Protein AF-A0A0B7AI35-F1 (afdb_monomer_lite)

pLDDT: mean 81.86, std 20.41, range [35.78, 98.19]

Radius of gyration: 22.4 Å; chains: 1; bounding box: 44×61×48 Å

Secondary structure (DSSP, 8-state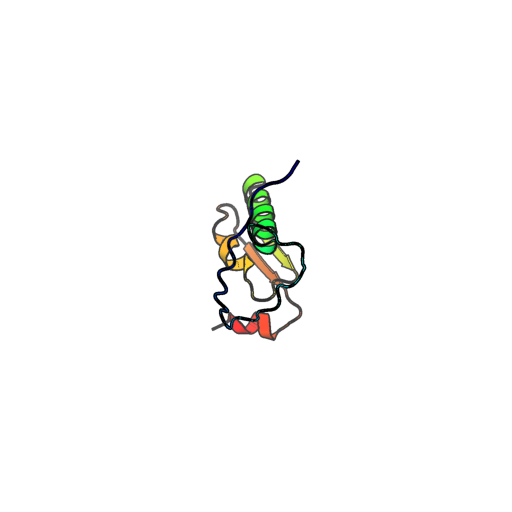):
-------------S-------S---SS-HHHHHHHHHHHHHHHTT--EEEEET-TTTTTTTTGGG-TT--EEEEE-S-HHHHHTT--

InterPro domains:
  IPR026610 3'-RNA ribose 2'-O-methyltransferase, Hen1 [PTHR21404] (10-83)
  IPR029063 S-adenosyl-L-methionine-dependent methyltransferase superfamily [G3DSA:3.40.50.150] (13-86)

Foldseek 3Di:
DDDDDDDDDDDDDPDPPPPPPDDQDVPGVVVVVLVVVLVVCQVVLDAEDEAEQCQLVPSVVCQVVRPSYNYYHYDYPDVVSVVVPVD

Organism: NCBI:txid1028688

Sequence (87 aa):
INNHKLGESTSVNDDDEESIEGIHFFPPLYIQRYNLVLKYLTEHSIKSVIDFGCSECGFMQLLPTVPSLERIALVDVDRD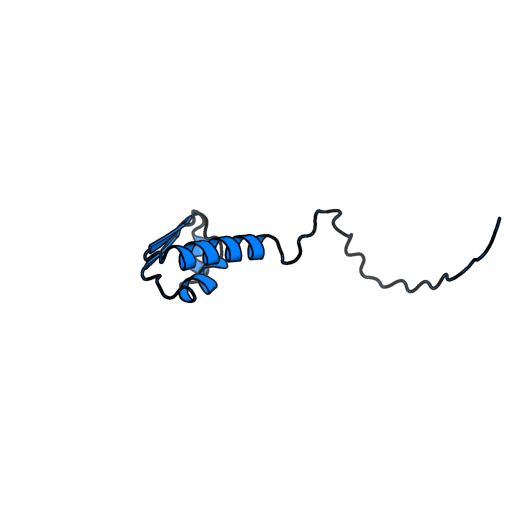YLCQRSG

Structure (mmCIF, N/CA/C/O backbone):
data_AF-A0A0B7AI35-F1
#
_entry.id   AF-A0A0B7AI35-F1
#
loop_
_atom_site.group_PDB
_atom_site.id
_atom_site.type_symbol
_atom_site.label_atom_id
_atom_site.label_alt_id
_atom_site.label_comp_id
_atom_site.label_asym_id
_atom_site.label_entity_id
_atom_site.label_seq_id
_atom_site.pdbx_PDB_ins_code
_atom_site.Cartn_x
_atom_site.Cartn_y
_atom_site.Cartn_z
_atom_site.occupancy
_atom_site.B_iso_or_equiv
_atom_site.auth_seq_id
_atom_site.auth_comp_id
_atom_site.auth_asym_id
_atom_site.auth_atom_id
_atom_site.pdbx_PDB_model_num
ATOM 1 N N . ILE A 1 1 ? 11.239 44.673 -37.007 1.00 44.25 1 ILE A N 1
ATOM 2 C CA . ILE A 1 1 ? 11.833 45.574 -35.992 1.00 44.25 1 ILE A CA 1
ATOM 3 C C . ILE A 1 1 ? 12.734 44.698 -35.141 1.00 44.25 1 ILE A C 1
ATOM 5 O O . ILE A 1 1 ? 12.254 43.708 -34.608 1.00 44.25 1 ILE A O 1
ATOM 9 N N . ASN A 1 2 ? 14.035 44.979 -35.188 1.00 35.78 2 ASN A N 1
ATOM 10 C CA . ASN A 1 2 ? 15.101 44.179 -34.589 1.00 35.78 2 ASN A CA 1
ATOM 11 C C . ASN A 1 2 ? 15.281 44.456 -33.085 1.00 35.78 2 ASN A C 1
ATOM 13 O O . ASN A 1 2 ? 14.836 45.493 -32.596 1.00 35.78 2 ASN A O 1
ATOM 17 N N . ASN A 1 3 ? 16.113 43.587 -32.491 1.00 43.47 3 ASN A N 1
ATOM 18 C CA . ASN A 1 3 ? 17.006 43.742 -31.325 1.00 43.47 3 ASN A CA 1
ATOM 19 C C . ASN A 1 3 ? 16.477 43.117 -30.022 1.00 43.47 3 ASN A C 1
ATOM 21 O O . ASN A 1 3 ? 15.347 43.371 -29.639 1.00 43.47 3 ASN A O 1
ATOM 25 N N . HIS A 1 4 ? 17.237 42.301 -29.276 1.00 44.66 4 HIS A N 1
ATOM 26 C CA . HIS A 1 4 ? 18.702 42.199 -29.121 1.00 44.66 4 HIS A CA 1
ATOM 27 C C . HIS A 1 4 ? 19.047 40.798 -28.541 1.00 44.66 4 HIS A C 1
ATOM 29 O O . HIS A 1 4 ? 18.416 40.384 -27.578 1.00 44.66 4 HIS A O 1
ATOM 35 N N . LYS A 1 5 ? 19.788 39.915 -29.223 1.00 52.09 5 LYS A N 1
ATOM 36 C CA . LYS A 1 5 ? 21.249 39.650 -29.206 1.00 52.09 5 LYS 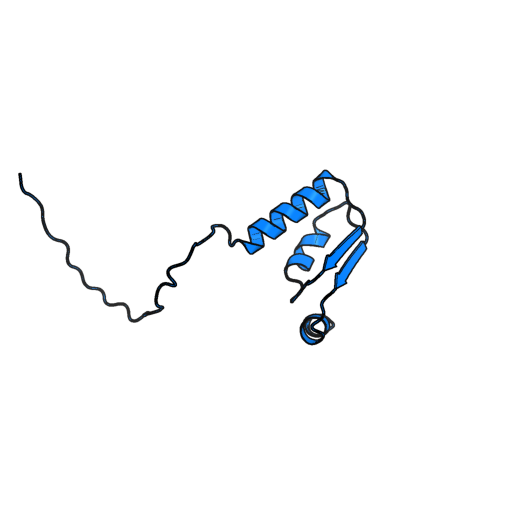A CA 1
ATOM 37 C C . LYS A 1 5 ? 21.907 39.276 -27.853 1.00 52.09 5 LYS A C 1
ATOM 39 O O . LYS A 1 5 ? 22.069 40.128 -26.987 1.00 52.09 5 LYS A O 1
ATOM 44 N N . LEU A 1 6 ? 22.453 38.052 -27.885 1.00 47.91 6 LEU A N 1
ATOM 45 C CA . LEU A 1 6 ? 23.718 37.524 -27.342 1.00 47.91 6 LEU A CA 1
ATOM 46 C C . LEU A 1 6 ? 23.819 37.137 -25.859 1.00 47.91 6 LEU A C 1
ATOM 48 O O . LEU A 1 6 ? 23.849 37.976 -24.969 1.00 47.91 6 LEU A O 1
ATOM 52 N N . GLY A 1 7 ? 24.030 35.837 -25.662 1.00 36.44 7 GLY A N 1
ATOM 53 C CA . GLY A 1 7 ? 24.504 35.219 -24.433 1.00 36.44 7 GLY A CA 1
ATOM 54 C C . GLY A 1 7 ? 24.862 33.763 -24.703 1.00 36.44 7 GLY A C 1
ATOM 55 O O . GLY A 1 7 ? 24.221 32.865 -24.178 1.00 36.44 7 GLY A O 1
ATOM 56 N N . GLU A 1 8 ? 25.831 33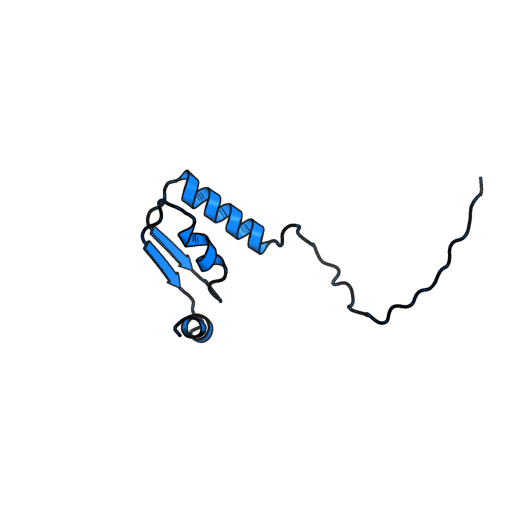.535 -25.590 1.00 48.81 8 GLU A N 1
ATOM 57 C CA . GLU A 1 8 ? 26.522 32.251 -25.659 1.00 48.81 8 GLU A CA 1
ATOM 58 C C . GLU A 1 8 ? 27.436 32.178 -24.430 1.00 48.81 8 GLU A C 1
ATOM 60 O O . GLU A 1 8 ? 28.312 33.021 -24.224 1.00 48.81 8 GLU A O 1
ATOM 65 N N . SER A 1 9 ? 27.179 31.218 -23.554 1.00 48.94 9 SER A N 1
ATOM 66 C CA . SER A 1 9 ? 28.134 30.751 -22.556 1.00 48.94 9 SER A CA 1
ATOM 67 C C . SER A 1 9 ? 27.968 29.247 -22.492 1.00 48.94 9 SER A C 1
ATOM 69 O O . SER A 1 9 ? 27.137 28.705 -21.772 1.00 48.94 9 SER A O 1
ATOM 71 N N . THR A 1 10 ? 28.740 28.599 -23.352 1.00 46.44 10 THR A N 1
ATOM 72 C CA . THR A 1 10 ? 29.079 27.189 -23.283 1.00 46.44 10 THR A CA 1
ATOM 73 C C . THR A 1 10 ? 29.711 26.894 -21.923 1.00 46.44 10 THR A C 1
ATOM 75 O O . THR A 1 10 ? 30.859 27.265 -21.677 1.00 46.44 10 THR A O 1
ATOM 78 N N . SER A 1 11 ? 28.981 26.201 -21.058 1.00 45.25 11 SER A N 1
ATOM 79 C CA . SER A 1 11 ? 29.571 25.249 -20.122 1.00 45.25 11 SE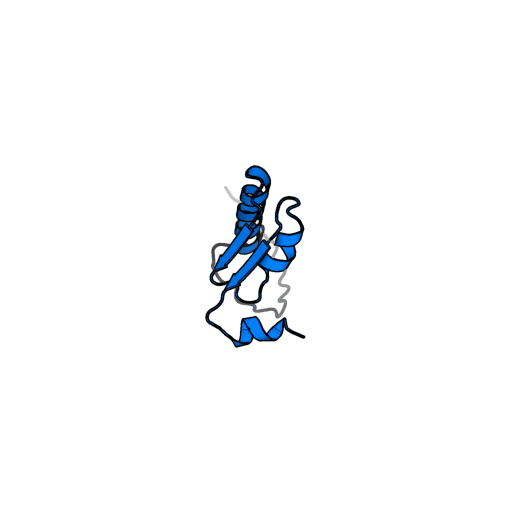R A CA 1
ATOM 80 C C . SER A 1 11 ? 29.082 23.875 -20.556 1.00 45.25 11 SER A C 1
ATOM 82 O O . SER A 1 11 ? 27.951 23.492 -20.262 1.00 45.25 11 SER A O 1
ATOM 84 N N . VAL A 1 12 ? 29.911 23.192 -21.342 1.00 51.28 12 VAL A N 1
ATOM 85 C CA . VAL A 1 12 ? 29.783 21.753 -21.567 1.00 51.28 12 VAL A CA 1
ATOM 86 C C . VAL A 1 12 ? 29.971 21.112 -20.196 1.00 51.28 12 VAL A C 1
ATOM 88 O O . VAL A 1 12 ? 31.058 21.201 -19.633 1.00 51.28 12 VAL A O 1
ATOM 91 N N . ASN A 1 13 ? 28.894 20.578 -19.627 1.00 46.56 13 ASN A N 1
ATOM 92 C CA . ASN A 1 13 ? 28.984 19.641 -18.519 1.00 46.56 13 ASN A CA 1
ATOM 93 C C . ASN A 1 13 ? 28.735 18.263 -19.128 1.00 46.56 13 ASN A C 1
ATOM 95 O O . ASN A 1 13 ? 27.698 18.052 -19.753 1.00 46.56 13 ASN A O 1
ATOM 99 N N . ASP A 1 14 ? 29.734 17.396 -18.984 1.00 50.00 14 ASP A N 1
ATOM 100 C CA . ASP A 1 14 ? 29.814 16.018 -19.474 1.00 50.00 14 ASP A CA 1
ATOM 101 C C . ASP A 1 14 ? 28.830 15.072 -18.751 1.00 50.00 14 ASP A C 1
ATOM 103 O O . ASP A 1 14 ? 29.239 14.060 -18.190 1.00 50.00 14 ASP A O 1
ATOM 107 N N . ASP A 1 15 ? 27.536 15.387 -18.755 1.00 50.50 15 ASP A N 1
ATOM 108 C CA . ASP A 1 15 ? 26.479 14.500 -18.261 1.00 50.50 15 ASP A CA 1
ATOM 109 C C . ASP A 1 15 ? 25.447 14.300 -19.380 1.00 50.50 15 ASP A C 1
ATOM 111 O O . ASP A 1 15 ? 24.316 14.785 -19.315 1.00 50.50 15 ASP A O 1
ATOM 115 N N . ASP A 1 16 ? 25.859 13.604 -20.444 1.00 48.28 16 ASP A N 1
ATOM 116 C CA . ASP A 1 16 ? 24.967 13.089 -21.489 1.00 48.28 16 ASP A CA 1
ATOM 117 C C . ASP A 1 16 ? 24.078 11.962 -20.913 1.00 48.28 16 ASP A C 1
ATOM 119 O O . ASP A 1 16 ? 24.172 10.795 -21.296 1.00 48.28 16 ASP A O 1
ATOM 123 N N . GLU A 1 17 ? 23.205 12.298 -19.962 1.00 57.62 17 GLU A N 1
ATOM 124 C CA . GLU A 1 17 ? 22.012 11.510 -19.668 1.00 57.62 17 GLU A CA 1
ATOM 125 C C . GLU A 1 17 ? 20.921 12.016 -20.614 1.00 57.62 17 GLU A C 1
ATOM 127 O O . GLU A 1 17 ? 20.211 12.984 -20.341 1.00 57.62 17 GLU A O 1
ATOM 132 N N . GLU A 1 18 ? 20.884 11.400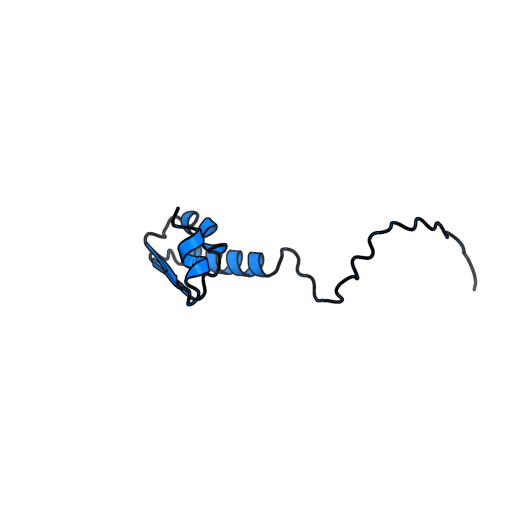 -21.796 1.00 59.16 18 GLU A N 1
ATOM 133 C CA . GLU A 1 18 ? 19.889 11.608 -22.843 1.00 59.16 18 GLU A CA 1
ATOM 134 C C . GLU A 1 18 ? 18.502 11.769 -22.202 1.00 59.16 18 GLU A C 1
ATOM 136 O O . GLU A 1 18 ? 17.950 10.830 -21.623 1.00 59.16 18 GLU A O 1
ATOM 141 N N . SER A 1 19 ? 17.964 12.995 -22.228 1.00 63.16 19 SER A N 1
ATOM 142 C CA . SER A 1 19 ? 16.674 13.299 -21.622 1.00 63.16 19 SER A CA 1
ATOM 143 C C . SER A 1 19 ? 15.636 12.387 -22.259 1.00 63.16 19 SER A C 1
ATOM 145 O O . SER A 1 19 ? 15.309 12.560 -23.433 1.00 63.16 19 SER A O 1
ATOM 147 N N . ILE A 1 20 ? 15.140 11.405 -21.507 1.00 65.81 20 ILE A N 1
ATOM 148 C CA . ILE A 1 20 ? 14.058 10.539 -21.966 1.00 65.81 20 ILE A CA 1
ATOM 149 C C . ILE A 1 20 ? 12.877 11.465 -22.268 1.00 65.81 20 ILE A C 1
ATOM 151 O O . ILE A 1 20 ? 12.223 11.942 -21.343 1.00 65.81 20 ILE A O 1
ATOM 155 N N . GLU A 1 21 ? 12.626 11.764 -23.547 1.00 68.50 21 GLU A N 1
ATOM 156 C CA . GLU A 1 21 ? 11.447 12.508 -23.990 1.00 68.50 21 GLU A CA 1
ATOM 157 C C . GLU A 1 21 ? 10.208 11.702 -23.582 1.00 68.50 21 GLU A C 1
ATOM 159 O O . GLU A 1 21 ? 9.779 10.763 -24.252 1.00 68.50 21 GLU A O 1
ATOM 164 N N . GLY A 1 22 ? 9.657 12.031 -22.418 1.00 77.50 22 GLY A N 1
ATOM 165 C CA . GLY A 1 22 ? 8.570 11.298 -21.797 1.00 77.50 22 GLY A CA 1
ATOM 166 C C . GLY A 1 22 ? 7.683 12.208 -20.962 1.00 77.50 22 GLY A C 1
ATOM 167 O O . GLY A 1 22 ? 8.050 13.315 -20.570 1.00 77.50 22 GLY A O 1
ATOM 168 N N . ILE A 1 23 ? 6.465 11.743 -20.687 1.00 84.00 23 ILE A N 1
ATOM 169 C CA . ILE A 1 23 ? 5.568 12.444 -19.769 1.00 84.00 23 ILE A CA 1
ATOM 170 C C . ILE A 1 23 ? 6.137 12.301 -18.356 1.00 84.00 23 ILE A C 1
ATOM 172 O O . ILE A 1 23 ? 6.157 11.207 -17.790 1.00 84.00 23 ILE A O 1
ATOM 176 N N . HIS A 1 24 ? 6.551 13.422 -17.774 1.00 88.38 24 HIS A N 1
ATOM 177 C CA . HIS A 1 24 ? 6.984 13.486 -16.385 1.00 88.38 24 HIS A CA 1
ATOM 178 C C . HIS A 1 24 ? 5.814 13.868 -15.477 1.00 88.38 24 HIS A C 1
ATOM 180 O O . HIS A 1 24 ? 5.051 14.792 -15.759 1.00 88.38 24 HIS A O 1
ATOM 186 N N . PHE A 1 25 ? 5.689 13.159 -14.357 1.00 95.25 25 PHE A N 1
ATOM 187 C CA . PHE A 1 25 ? 4.688 13.430 -13.331 1.00 95.25 25 PHE A CA 1
ATOM 188 C C . PHE A 1 25 ? 5.369 13.943 -12.066 1.00 95.25 25 PHE A C 1
ATOM 190 O O . PHE A 1 25 ? 6.362 13.366 -11.621 1.00 95.25 25 PHE A O 1
ATOM 197 N N . PHE A 1 26 ? 4.798 14.985 -11.461 1.00 93.12 26 PHE A N 1
ATOM 198 C CA . PHE A 1 26 ? 5.228 15.485 -10.159 1.00 93.12 26 PHE A CA 1
ATOM 199 C C . PHE A 1 26 ? 4.045 15.512 -9.174 1.00 93.12 26 PHE A C 1
ATOM 201 O O . PHE A 1 26 ? 3.068 16.216 -9.438 1.00 93.12 26 PHE A O 1
ATOM 208 N N . PRO A 1 27 ? 4.094 14.756 -8.056 1.00 95.62 27 PRO A N 1
ATOM 209 C CA . PRO A 1 27 ? 5.132 13.780 -7.690 1.00 95.62 27 PRO A CA 1
ATOM 210 C C . PRO A 1 27 ? 5.152 12.578 -8.660 1.00 95.62 27 PRO A C 1
ATOM 212 O O . PRO A 1 27 ? 4.215 12.440 -9.451 1.00 95.62 27 PRO A O 1
ATOM 215 N N . PRO A 1 28 ? 6.166 11.692 -8.610 1.00 95.56 28 PRO A N 1
ATOM 216 C CA . PRO A 1 28 ? 6.198 10.477 -9.421 1.00 95.56 28 PRO A CA 1
ATOM 217 C C . PRO A 1 28 ? 4.861 9.729 -9.418 1.00 95.56 28 PRO A C 1
ATOM 219 O O . PRO A 1 28 ? 4.212 9.586 -8.380 1.00 95.56 28 PRO A O 1
ATOM 222 N N . LEU A 1 29 ? 4.441 9.230 -10.582 1.00 95.19 29 LEU A N 1
ATOM 223 C CA . LEU A 1 29 ? 3.088 8.701 -10.772 1.00 95.19 29 LEU A CA 1
ATOM 224 C C . LEU A 1 29 ? 2.736 7.566 -9.794 1.00 95.19 29 LEU A C 1
ATOM 226 O O . LEU A 1 29 ? 1.597 7.469 -9.347 1.00 95.19 29 LEU A O 1
ATOM 230 N N . TYR A 1 30 ? 3.702 6.721 -9.421 1.00 94.19 30 TYR A N 1
ATOM 231 C CA . TYR A 1 30 ? 3.463 5.653 -8.445 1.00 94.19 30 TYR A CA 1
ATOM 232 C C . TYR A 1 30 ? 3.095 6.195 -7.054 1.00 94.19 30 TYR A C 1
ATOM 234 O O . TYR A 1 30 ? 2.213 5.640 -6.405 1.00 94.19 30 TYR A O 1
ATOM 242 N N . ILE A 1 31 ? 3.681 7.325 -6.639 1.00 95.94 31 ILE A N 1
ATOM 243 C CA . ILE A 1 31 ? 3.340 8.003 -5.380 1.00 95.94 31 ILE A CA 1
ATOM 244 C C . ILE A 1 31 ? 1.907 8.527 -5.442 1.00 95.94 31 ILE A C 1
ATOM 246 O O . ILE A 1 31 ? 1.149 8.382 -4.486 1.00 95.94 31 ILE A O 1
ATOM 250 N N . GLN A 1 32 ? 1.502 9.088 -6.584 1.00 97.62 32 GLN A N 1
ATOM 251 C CA . GLN A 1 32 ? 0.122 9.541 -6.773 1.00 97.62 32 GLN A CA 1
ATOM 252 C C . GLN A 1 32 ? -0.875 8.384 -6.622 1.00 97.62 32 GLN A C 1
ATOM 254 O O . GLN A 1 32 ? -1.902 8.544 -5.960 1.00 97.62 32 GLN A O 1
ATOM 259 N N . ARG A 1 33 ? -0.555 7.201 -7.170 1.00 97.44 33 ARG A N 1
ATOM 260 C CA . ARG A 1 33 ? -1.382 5.994 -7.007 1.00 97.44 33 ARG A CA 1
ATOM 261 C C . ARG A 1 33 ? -1.465 5.549 -5.547 1.00 97.44 33 ARG A C 1
ATOM 263 O O . ARG A 1 33 ? -2.564 5.278 -5.072 1.00 97.44 33 ARG A O 1
ATOM 270 N N . TYR A 1 34 ? -0.346 5.527 -4.823 1.00 96.88 34 TYR A N 1
ATOM 271 C CA . TYR A 1 34 ? -0.339 5.179 -3.398 1.00 96.88 34 TYR A CA 1
ATOM 272 C C . TYR A 1 34 ? -1.201 6.139 -2.577 1.00 96.88 34 TYR A C 1
ATOM 274 O O . TYR A 1 34 ? -2.044 5.696 -1.800 1.00 96.88 34 TYR A O 1
ATOM 282 N N . ASN A 1 35 ? -1.062 7.445 -2.809 1.00 97.56 35 ASN A N 1
ATOM 283 C CA . ASN A 1 35 ? -1.854 8.464 -2.121 1.00 97.56 35 ASN A CA 1
ATOM 284 C C . ASN A 1 35 ? -3.355 8.309 -2.387 1.00 97.56 35 ASN A C 1
ATOM 286 O O . ASN A 1 35 ? -4.159 8.466 -1.469 1.00 97.56 35 ASN A O 1
ATOM 290 N N . LEU A 1 36 ? -3.737 7.971 -3.622 1.00 97.94 36 LEU A N 1
ATOM 291 C CA . LEU A 1 36 ? -5.132 7.707 -3.961 1.00 97.94 36 LEU A CA 1
ATOM 292 C C . LEU A 1 36 ? -5.685 6.527 -3.151 1.00 97.94 36 LEU A C 1
ATOM 294 O O . LEU A 1 36 ? -6.749 6.650 -2.549 1.00 97.94 36 LEU A O 1
ATOM 298 N N . VAL A 1 37 ? -4.959 5.408 -3.096 1.00 97.62 37 VAL A N 1
ATOM 299 C CA . VAL A 1 37 ? -5.399 4.224 -2.343 1.00 97.62 37 VAL A CA 1
ATOM 300 C C . VAL A 1 37 ? -5.466 4.516 -0.841 1.00 97.62 37 VAL A C 1
ATOM 302 O O . VAL A 1 37 ? -6.469 4.190 -0.212 1.00 97.62 37 VAL A O 1
ATOM 305 N N . LEU A 1 38 ? -4.463 5.188 -0.263 1.00 97.50 38 LEU A N 1
ATOM 306 C CA . LEU A 1 38 ? -4.467 5.568 1.160 1.00 97.50 38 LEU A CA 1
ATOM 307 C C . LEU A 1 38 ? -5.665 6.445 1.526 1.00 97.50 38 LEU A C 1
ATOM 309 O O . LEU A 1 38 ? -6.287 6.235 2.571 1.00 97.50 38 LEU A O 1
ATOM 313 N N . LYS A 1 39 ? -6.007 7.399 0.652 1.00 97.81 39 LYS A N 1
ATOM 314 C CA . LYS A 1 39 ? -7.192 8.240 0.813 1.00 97.81 39 LYS A CA 1
ATOM 315 C C . LYS A 1 39 ? -8.456 7.380 0.894 1.00 97.81 39 LYS A C 1
ATOM 317 O O . LYS A 1 39 ? -9.189 7.497 1.870 1.00 97.81 39 LYS A O 1
ATOM 322 N N . TYR A 1 40 ? -8.656 6.461 -0.054 1.00 98.00 40 TYR A N 1
ATOM 323 C CA . TYR A 1 40 ? -9.806 5.548 -0.048 1.00 98.00 40 TYR A CA 1
ATOM 324 C C . TYR A 1 40 ? -9.858 4.660 1.204 1.00 98.00 40 TYR A C 1
ATOM 326 O O . TYR A 1 40 ? -10.907 4.541 1.836 1.00 98.00 40 TYR A O 1
ATOM 334 N N . LEU A 1 41 ? -8.735 4.049 1.595 1.00 98.00 41 LEU A N 1
ATOM 335 C CA . LEU A 1 41 ? -8.684 3.189 2.782 1.00 98.00 41 LEU A CA 1
ATOM 336 C C . LEU A 1 41 ? -9.077 3.955 4.055 1.00 98.00 41 LEU A C 1
ATOM 338 O O . LEU A 1 41 ? -9.818 3.431 4.891 1.00 98.00 41 LEU A O 1
ATOM 342 N N . THR A 1 42 ? -8.624 5.206 4.168 1.00 96.25 42 THR A N 1
ATOM 343 C CA . THR A 1 42 ? -8.911 6.084 5.309 1.00 96.25 42 THR A CA 1
ATOM 344 C C . THR A 1 42 ? -10.370 6.542 5.315 1.00 96.25 42 THR A C 1
ATOM 346 O O . THR A 1 42 ? -11.051 6.388 6.328 1.00 96.25 42 THR A O 1
ATOM 349 N N . GLU A 1 43 ? -10.875 7.053 4.188 1.00 97.81 43 GLU A N 1
ATOM 350 C CA . GLU A 1 43 ? -12.242 7.586 4.064 1.00 97.81 43 GLU A CA 1
ATOM 351 C C . GLU A 1 43 ? -13.315 6.528 4.341 1.00 97.81 43 GLU A C 1
ATOM 353 O O . GLU A 1 43 ? -14.360 6.835 4.914 1.00 97.81 43 GLU A O 1
ATOM 358 N N . HIS A 1 44 ? -13.043 5.270 3.990 1.00 97.88 44 HIS A N 1
ATOM 359 C CA . HIS A 1 44 ? -13.989 4.169 4.160 1.00 97.88 44 HIS A CA 1
ATOM 360 C C . HIS A 1 44 ? -13.731 3.301 5.398 1.00 97.88 44 HIS A C 1
ATOM 362 O O . HIS A 1 44 ? -14.443 2.318 5.599 1.00 97.88 44 HIS A O 1
ATOM 368 N N . SER A 1 45 ? -12.753 3.652 6.244 1.00 96.44 45 SER A N 1
ATOM 369 C CA . SER A 1 45 ? -12.409 2.895 7.460 1.00 96.44 45 SER A CA 1
ATOM 370 C C . SER A 1 45 ? -12.216 1.390 7.204 1.00 96.44 45 SER A C 1
ATOM 372 O O . SER A 1 45 ? -12.755 0.538 7.916 1.00 96.44 45 SER A O 1
ATOM 374 N N . ILE A 1 46 ? -11.481 1.062 6.141 1.00 98.12 46 ILE A N 1
ATOM 375 C CA . ILE A 1 46 ? -11.287 -0.319 5.692 1.00 98.12 46 ILE A CA 1
ATOM 376 C C . ILE A 1 46 ? -10.439 -1.100 6.701 1.00 98.12 46 ILE A C 1
ATOM 378 O O . ILE A 1 46 ? -9.348 -0.680 7.064 1.00 98.12 46 ILE A O 1
ATOM 382 N N . LYS A 1 47 ? -10.915 -2.288 7.095 1.00 98.19 47 LYS A N 1
ATOM 383 C CA . LYS A 1 47 ? -10.237 -3.158 8.074 1.00 98.19 47 LYS A CA 1
ATOM 384 C C . LYS A 1 47 ? -9.285 -4.182 7.473 1.00 98.19 47 LYS A C 1
ATOM 386 O O . LYS A 1 47 ? -8.449 -4.742 8.181 1.00 98.19 47 LYS A O 1
ATOM 391 N N . SER A 1 48 ? -9.440 -4.526 6.200 1.00 98.06 48 SER A N 1
ATOM 392 C CA . SER A 1 48 ? -8.647 -5.583 5.569 1.00 98.06 48 SER A CA 1
ATOM 393 C C . SER A 1 48 ? -8.375 -5.254 4.110 1.00 98.06 48 SER A C 1
ATOM 395 O O . SER A 1 48 ? -9.299 -4.886 3.389 1.00 98.06 48 SER A O 1
ATOM 397 N N . VAL A 1 49 ? -7.122 -5.403 3.686 1.00 97.44 49 VAL A N 1
ATOM 398 C CA . VAL A 1 49 ? -6.679 -5.127 2.315 1.00 97.44 49 VAL A CA 1
ATOM 399 C C . VAL A 1 49 ? -5.840 -6.283 1.783 1.00 97.44 49 VAL A C 1
ATOM 401 O O . VAL A 1 49 ? -5.074 -6.906 2.523 1.00 97.44 49 VAL A O 1
ATOM 404 N N . ILE A 1 50 ? -5.997 -6.558 0.492 1.00 97.56 50 ILE A N 1
ATOM 405 C CA . ILE A 1 50 ? -5.128 -7.453 -0.266 1.00 97.56 50 ILE A CA 1
ATOM 406 C C . ILE A 1 50 ? -4.515 -6.628 -1.397 1.00 97.56 50 ILE A C 1
ATOM 408 O O . ILE A 1 50 ? -5.258 -6.023 -2.170 1.00 97.56 50 ILE A O 1
ATOM 412 N N . ASP A 1 51 ? -3.188 -6.592 -1.471 1.00 96.00 51 ASP A N 1
ATOM 413 C CA . ASP A 1 51 ? -2.437 -5.954 -2.555 1.00 96.00 51 ASP A CA 1
ATOM 414 C C . ASP A 1 51 ? -1.972 -7.025 -3.552 1.00 96.00 51 ASP A C 1
ATOM 416 O O . ASP A 1 51 ? -1.131 -7.864 -3.220 1.00 96.00 51 ASP A O 1
ATOM 420 N N . PHE A 1 52 ? -2.571 -7.036 -4.744 1.00 96.25 52 PHE A N 1
ATOM 421 C CA . PHE A 1 52 ? -2.236 -7.975 -5.817 1.00 96.25 52 PHE A CA 1
ATOM 422 C C . PHE A 1 52 ? -1.206 -7.355 -6.762 1.00 96.25 52 PHE A C 1
ATOM 424 O O . PHE A 1 52 ? -1.451 -6.293 -7.331 1.00 96.25 52 PHE A O 1
ATOM 431 N N . GLY A 1 53 ? -0.097 -8.058 -6.990 1.00 94.44 53 GLY A N 1
ATOM 432 C CA . GLY A 1 53 ? 1.063 -7.523 -7.703 1.00 94.44 53 GLY A CA 1
ATOM 433 C C . GLY A 1 53 ? 1.871 -6.573 -6.821 1.00 94.44 53 GLY A C 1
ATOM 434 O O . GLY A 1 53 ? 2.209 -5.470 -7.253 1.00 94.44 53 GLY A O 1
ATOM 435 N N . CYS A 1 54 ? 2.130 -6.967 -5.568 1.00 93.00 54 CYS A N 1
ATOM 436 C CA . CYS A 1 54 ? 2.772 -6.100 -4.579 1.00 93.00 54 CYS A CA 1
ATOM 437 C C . CYS A 1 54 ? 4.251 -5.794 -4.878 1.00 93.00 54 CYS A C 1
ATOM 439 O O . CYS A 1 54 ? 4.827 -4.919 -4.223 1.00 93.00 54 CYS A O 1
ATOM 441 N N . SER A 1 55 ? 4.866 -6.485 -5.847 1.00 90.50 55 SER A N 1
ATOM 442 C CA . SER A 1 55 ? 6.256 -6.327 -6.281 1.00 90.50 55 SER A CA 1
ATOM 443 C C . SER A 1 55 ? 7.200 -6.273 -5.069 1.00 90.50 55 SER A C 1
ATOM 445 O O . SER A 1 55 ? 7.056 -7.054 -4.127 1.00 90.50 55 SER A O 1
ATOM 447 N N . GLU A 1 56 ? 8.115 -5.307 -5.018 1.00 87.56 56 GLU A N 1
ATOM 448 C CA . GLU A 1 56 ? 9.035 -5.068 -3.900 1.00 87.56 56 GLU A CA 1
ATOM 449 C C . GLU A 1 56 ? 8.355 -4.564 -2.613 1.00 87.56 56 GLU A C 1
ATOM 451 O O . GLU A 1 56 ? 9.019 -4.047 -1.719 1.00 87.56 56 GLU A O 1
ATOM 456 N N . CYS A 1 57 ? 7.031 -4.653 -2.481 1.00 87.75 57 CYS A N 1
ATOM 457 C CA . CYS A 1 57 ? 6.293 -4.222 -1.295 1.00 87.75 57 CYS A CA 1
ATOM 458 C C . CYS A 1 57 ? 6.540 -2.736 -0.950 1.00 87.75 57 CYS A C 1
ATOM 460 O O . CYS A 1 57 ? 6.574 -2.348 0.219 1.00 87.75 57 CYS A O 1
ATOM 462 N N . GLY A 1 58 ? 6.739 -1.880 -1.960 1.00 89.06 58 GLY A N 1
ATOM 463 C CA . GLY A 1 58 ? 6.961 -0.442 -1.758 1.00 89.06 58 GLY A CA 1
ATOM 464 C C . GLY A 1 58 ? 5.747 0.254 -1.135 1.00 89.06 58 GLY A C 1
ATOM 465 O O . GLY A 1 58 ? 5.897 1.114 -0.271 1.00 89.06 58 GLY A O 1
ATOM 466 N N . PHE A 1 59 ? 4.537 -0.166 -1.516 1.00 93.81 59 PHE A N 1
ATOM 467 C CA . PHE A 1 59 ? 3.295 0.362 -0.950 1.00 93.81 59 PHE A CA 1
ATOM 468 C C . PHE A 1 59 ? 3.042 -0.105 0.490 1.00 93.81 59 PHE A C 1
ATOM 470 O O . PHE A 1 59 ? 2.477 0.638 1.294 1.00 93.81 59 PHE A O 1
ATOM 477 N N . MET A 1 60 ? 3.509 -1.310 0.841 1.00 93.31 60 MET A N 1
ATOM 478 C CA . MET A 1 60 ? 3.308 -1.917 2.161 1.00 93.31 60 MET A CA 1
ATOM 479 C C . MET A 1 60 ? 3.779 -1.015 3.300 1.00 93.31 60 MET A C 1
ATOM 481 O O . MET A 1 60 ? 3.125 -0.974 4.335 1.00 93.31 60 MET A O 1
ATOM 485 N N . GLN A 1 61 ? 4.847 -0.239 3.103 1.00 91.94 61 GLN A N 1
ATOM 486 C CA . GLN A 1 61 ? 5.375 0.670 4.127 1.00 91.94 61 GLN A CA 1
ATOM 487 C C . GLN A 1 61 ? 4.377 1.766 4.539 1.00 91.94 61 GLN A C 1
ATOM 489 O O . GLN A 1 61 ? 4.477 2.309 5.637 1.00 91.94 61 GLN A O 1
ATOM 494 N N . LEU A 1 62 ? 3.406 2.086 3.679 1.00 95.75 62 LEU A N 1
ATOM 495 C CA . LEU A 1 62 ? 2.409 3.125 3.922 1.00 95.75 62 LEU A CA 1
ATOM 496 C C . LEU A 1 62 ? 1.117 2.573 4.535 1.00 95.75 62 LEU A C 1
ATOM 498 O O . LEU A 1 62 ? 0.422 3.303 5.238 1.00 95.75 62 LEU A O 1
ATOM 502 N N . LEU A 1 63 ? 0.791 1.298 4.311 1.00 95.69 63 LEU A N 1
ATOM 503 C CA . LEU A 1 63 ? -0.449 0.685 4.803 1.00 95.69 63 LEU A CA 1
ATOM 504 C C . LEU A 1 63 ? -0.623 0.764 6.338 1.00 95.69 63 LEU A C 1
ATOM 506 O O . LEU A 1 63 ? -1.729 1.094 6.769 1.00 95.69 63 LEU A O 1
ATOM 510 N N . PRO A 1 64 ? 0.421 0.573 7.177 1.00 94.38 64 PRO A N 1
ATOM 511 C CA . PRO A 1 64 ? 0.320 0.732 8.631 1.00 94.38 64 PRO A CA 1
ATOM 512 C C . PRO A 1 64 ? -0.041 2.144 9.108 1.00 94.38 64 PRO A C 1
ATOM 514 O O . PRO A 1 64 ? -0.370 2.324 10.276 1.00 94.38 64 PRO A O 1
ATOM 517 N N . THR A 1 65 ? 0.030 3.156 8.235 1.00 95.88 65 THR A N 1
ATOM 518 C CA . THR A 1 65 ? -0.363 4.530 8.587 1.00 95.88 65 THR A CA 1
ATOM 519 C C . THR A 1 65 ? -1.880 4.731 8.602 1.00 95.88 65 THR A C 1
ATOM 521 O O . THR A 1 65 ? -2.347 5.728 9.148 1.00 95.88 65 THR A O 1
ATOM 524 N N . VAL A 1 66 ? -2.657 3.793 8.043 1.00 97.62 66 VAL A N 1
ATOM 525 C CA . VAL A 1 66 ? -4.125 3.832 8.038 1.00 97.62 66 VAL A CA 1
ATOM 526 C C . VAL A 1 66 ? -4.654 3.248 9.357 1.00 97.62 66 VAL A C 1
ATOM 528 O O . VAL A 1 66 ? -4.587 2.033 9.542 1.00 97.62 66 VAL A O 1
ATOM 531 N N . PRO A 1 67 ? -5.232 4.052 10.274 1.00 96.75 67 PRO A N 1
ATOM 532 C CA . PRO A 1 67 ? -5.516 3.592 11.641 1.00 96.75 67 PRO A CA 1
ATOM 533 C C . PRO A 1 67 ? -6.576 2.489 11.753 1.00 96.75 67 PRO A C 1
ATOM 535 O O . PRO A 1 67 ? -6.614 1.761 12.739 1.00 96.75 67 PRO A O 1
ATOM 538 N N . SER A 1 68 ? -7.473 2.396 10.773 1.00 97.75 68 SER A N 1
ATOM 539 C CA . SER A 1 68 ? -8.573 1.426 10.743 1.00 97.75 68 SER A CA 1
ATOM 540 C C . SER A 1 68 ? -8.163 0.054 10.207 1.00 97.75 68 SER A C 1
ATOM 542 O O . SER A 1 68 ? -8.937 -0.897 10.330 1.00 97.75 68 SER A O 1
ATOM 544 N N . LEU A 1 69 ? -6.971 -0.057 9.617 1.00 97.94 69 LEU A N 1
ATOM 545 C CA . LEU A 1 69 ? -6.527 -1.249 8.913 1.00 97.94 69 LEU A CA 1
ATOM 546 C C . LEU A 1 69 ? -5.945 -2.274 9.893 1.00 97.94 69 LEU A C 1
ATOM 548 O O . LEU A 1 69 ? -4.977 -2.009 10.597 1.00 97.94 69 LEU A O 1
ATOM 552 N N . GLU A 1 70 ? -6.529 -3.471 9.920 1.00 97.69 70 GLU A N 1
ATOM 553 C CA . GLU A 1 70 ? -6.174 -4.534 10.871 1.00 97.69 70 GLU A CA 1
ATOM 554 C C . GLU A 1 70 ? -5.436 -5.697 10.194 1.00 97.69 70 GLU A C 1
ATOM 556 O O . GLU A 1 70 ? -4.638 -6.388 10.825 1.00 97.69 70 GLU A O 1
ATOM 561 N N . ARG A 1 71 ? -5.728 -5.960 8.912 1.00 98.00 71 ARG A N 1
ATOM 562 C CA . ARG A 1 71 ? -5.196 -7.112 8.170 1.00 98.00 71 ARG A CA 1
ATOM 563 C C . ARG A 1 71 ? -4.699 -6.701 6.791 1.00 98.00 71 ARG A C 1
ATOM 565 O O . ARG A 1 71 ? -5.432 -6.083 6.021 1.00 98.00 71 ARG A O 1
ATOM 572 N N . ILE A 1 72 ? -3.473 -7.101 6.475 1.00 96.69 72 ILE A N 1
ATOM 573 C CA . ILE A 1 72 ? -2.817 -6.844 5.193 1.00 96.69 72 ILE A CA 1
ATOM 574 C C . ILE A 1 72 ? -2.353 -8.187 4.636 1.00 96.69 72 ILE A C 1
ATOM 576 O O . ILE A 1 72 ? -1.684 -8.946 5.337 1.00 96.69 72 ILE A O 1
ATOM 580 N N . ALA A 1 73 ? -2.699 -8.471 3.385 1.00 95.69 73 ALA A N 1
ATOM 581 C CA . ALA A 1 73 ? -2.107 -9.557 2.616 1.00 95.69 73 ALA A CA 1
ATOM 582 C C . ALA A 1 73 ? -1.460 -8.989 1.352 1.00 95.69 73 ALA A C 1
ATOM 584 O O . ALA A 1 73 ? -2.024 -8.110 0.703 1.00 95.69 73 ALA A O 1
ATOM 585 N N . LEU A 1 74 ? -0.281 -9.496 1.014 1.00 94.81 74 LEU A N 1
ATOM 586 C CA . LEU A 1 74 ? 0.488 -9.086 -0.155 1.00 94.81 74 LEU A CA 1
ATOM 587 C C . LEU A 1 74 ? 0.661 -10.312 -1.040 1.00 94.81 74 LEU A C 1
ATOM 589 O O . LEU A 1 74 ? 1.046 -11.376 -0.551 1.00 94.81 74 LEU A O 1
ATOM 593 N N . VAL A 1 75 ? 0.318 -10.178 -2.314 1.00 95.25 75 VAL A N 1
ATOM 594 C CA . VAL A 1 75 ? 0.337 -11.278 -3.272 1.00 95.25 75 VAL A CA 1
ATOM 595 C C . VAL A 1 75 ? 1.156 -10.844 -4.472 1.00 95.25 75 VAL A C 1
ATOM 597 O O . VAL A 1 75 ? 0.829 -9.851 -5.116 1.00 95.25 75 VAL A O 1
ATOM 600 N N . ASP A 1 76 ? 2.173 -11.623 -4.812 1.00 95.31 76 ASP A N 1
ATOM 601 C CA . ASP A 1 76 ? 2.898 -11.500 -6.071 1.00 95.31 76 ASP A CA 1
ATOM 602 C C . ASP A 1 76 ? 3.153 -12.891 -6.662 1.00 95.31 76 ASP A C 1
ATOM 604 O O . ASP A 1 76 ? 3.163 -13.893 -5.941 1.00 95.31 76 ASP A O 1
ATOM 608 N N . VAL A 1 77 ? 3.308 -12.960 -7.983 1.00 95.50 77 VAL A N 1
ATOM 609 C CA . VAL A 1 77 ? 3.700 -14.192 -8.680 1.00 95.50 77 VAL A CA 1
ATOM 610 C C . VAL A 1 77 ? 5.206 -14.420 -8.575 1.00 95.50 77 VAL A C 1
ATOM 612 O O . VAL A 1 77 ? 5.664 -15.564 -8.602 1.00 95.50 77 VAL A O 1
ATOM 615 N N . ASP A 1 78 ? 5.970 -13.339 -8.439 1.00 92.69 78 ASP A N 1
ATOM 616 C CA . ASP A 1 78 ? 7.413 -13.386 -8.334 1.00 92.69 78 ASP A CA 1
ATOM 617 C C . ASP A 1 78 ? 7.831 -13.705 -6.895 1.00 92.69 78 ASP A C 1
ATOM 619 O O . ASP A 1 78 ? 7.715 -12.909 -5.956 1.00 92.69 78 ASP A O 1
ATOM 623 N N . ARG A 1 79 ? 8.331 -14.926 -6.730 1.00 88.06 79 ARG A N 1
ATOM 624 C CA . ARG A 1 79 ? 8.779 -15.441 -5.442 1.00 88.06 79 ARG A CA 1
ATOM 625 C C . ARG A 1 79 ? 9.975 -14.668 -4.893 1.00 88.06 79 ARG A C 1
ATOM 627 O O . ARG A 1 79 ? 10.085 -14.544 -3.673 1.00 88.06 79 ARG A O 1
ATOM 634 N N . ASP A 1 80 ? 10.862 -14.174 -5.747 1.00 88.00 80 ASP A N 1
ATOM 635 C CA . ASP A 1 80 ? 12.098 -13.542 -5.298 1.00 88.00 80 ASP A CA 1
ATOM 636 C C . ASP A 1 80 ? 11.797 -12.186 -4.660 1.00 88.00 80 ASP A C 1
ATOM 638 O O . ASP A 1 80 ? 12.338 -11.885 -3.592 1.00 88.00 80 ASP A O 1
ATOM 642 N N . TYR A 1 81 ? 10.847 -11.427 -5.218 1.00 84.25 81 TYR A N 1
ATOM 643 C CA . TYR A 1 81 ? 10.355 -10.199 -4.589 1.00 84.25 81 TYR A CA 1
ATOM 644 C C . TYR A 1 81 ? 9.726 -10.448 -3.211 1.00 84.25 81 TYR A C 1
ATOM 646 O O . TYR A 1 81 ? 9.987 -9.696 -2.268 1.00 84.25 81 TYR A O 1
ATOM 654 N N . LEU A 1 82 ? 8.964 -11.535 -3.049 1.00 83.62 82 LEU A N 1
ATOM 655 C CA . LEU A 1 82 ? 8.363 -11.894 -1.759 1.00 83.62 82 LEU A CA 1
ATOM 656 C C . LEU A 1 82 ? 9.404 -12.367 -0.728 1.00 83.62 82 LEU A C 1
ATOM 658 O O . LEU A 1 82 ? 9.295 -12.067 0.464 1.00 83.62 82 LEU A O 1
ATOM 662 N N . CYS A 1 83 ? 10.433 -13.098 -1.162 1.00 80.31 83 CYS A N 1
ATOM 663 C CA . CYS A 1 83 ? 11.455 -13.638 -0.266 1.00 80.31 83 CYS A CA 1
ATOM 664 C C . CYS A 1 83 ? 12.479 -12.590 0.205 1.00 80.31 83 CYS A C 1
ATOM 666 O O . CYS A 1 83 ? 13.012 -12.738 1.304 1.00 80.31 83 CYS A O 1
ATOM 668 N N . GLN A 1 84 ? 12.724 -11.518 -0.555 1.00 71.38 84 GLN A N 1
ATOM 669 C CA . GLN A 1 84 ? 13.717 -10.485 -0.212 1.00 71.38 84 GLN A CA 1
ATOM 670 C C . GLN A 1 84 ? 13.423 -9.716 1.088 1.00 71.38 84 GLN A C 1
ATOM 672 O O . GLN A 1 84 ? 14.343 -9.183 1.702 1.00 71.38 84 GLN A O 1
ATOM 677 N N . ARG A 1 85 ? 12.160 -9.658 1.529 1.00 60.06 85 ARG A N 1
ATOM 678 C CA . ARG A 1 85 ? 11.737 -8.950 2.755 1.00 60.06 85 ARG A CA 1
ATOM 679 C C . ARG A 1 85 ? 11.517 -9.864 3.968 1.00 60.06 85 ARG A C 1
ATOM 681 O O . ARG A 1 85 ? 11.078 -9.388 5.009 1.00 60.06 85 ARG A O 1
ATOM 688 N N . SER A 1 86 ? 11.770 -11.166 3.829 1.00 54.00 86 SER A N 1
ATOM 689 C CA . SER A 1 86 ? 11.498 -12.172 4.871 1.00 54.00 86 SER A CA 1
ATOM 690 C C . SER A 1 86 ? 12.662 -12.378 5.861 1.00 54.00 86 SER A C 1
ATOM 692 O O . SER A 1 86 ? 12.659 -13.372 6.587 1.00 54.00 86 SER A O 1
ATOM 694 N N . GLY A 1 87 ? 13.663 -11.488 5.859 1.00 41.47 87 GLY A N 1
ATOM 695 C CA . GLY A 1 87 ? 14.864 -11.538 6.705 1.00 41.47 87 GLY A CA 1
ATOM 696 C C . GLY A 1 87 ? 14.929 -10.397 7.705 1.00 41.47 87 GLY A C 1
ATOM 697 O O . GLY A 1 87 ? 14.612 -9.258 7.300 1.00 41.47 87 GLY A O 1
#